Protein AF-X1V3K6-F1 (afdb_monomer_lite)

Organism: NCBI:txid412755

Foldseek 3Di:
DPPDDDPDDDPVRVCCVLDPVSVVVVCVVVVNDDFQKDWDLDLVVQVVSCVVNDDQKWKAWSPDDPQPLIDGRGDSVSSSVSNVVSCVVDNPTTIMIGHDDFDWDWDWDWDDPVPDGDPPPPRCGPDTDRDDDDPPPPD

Structure (mmCIF, N/CA/C/O backbone):
data_AF-X1V3K6-F1
#
_entry.id   AF-X1V3K6-F1
#
loop_
_atom_site.group_PDB
_atom_site.id
_atom_site.type_symbol
_atom_site.label_atom_id
_atom_site.label_alt_id
_atom_site.label_comp_id
_atom_site.label_asym_id
_atom_site.label_entity_id
_atom_site.label_seq_id
_atom_site.pdbx_PDB_ins_code
_atom_site.Cartn_x
_atom_site.Cartn_y
_atom_site.Cartn_z
_atom_site.occupancy
_atom_site.B_iso_or_equiv
_atom_site.auth_seq_id
_atom_site.auth_comp_id
_atom_site.auth_asym_id
_atom_site.auth_atom_id
_atom_site.pdbx_PDB_model_num
ATOM 1 N N . ARG A 1 1 ? -10.627 -10.550 -30.877 1.00 50.78 1 ARG A N 1
ATOM 2 C CA . ARG A 1 1 ? -9.194 -10.212 -30.704 1.00 50.78 1 ARG A CA 1
ATOM 3 C C . ARG A 1 1 ? -8.684 -9.656 -32.023 1.00 50.78 1 ARG A C 1
ATOM 5 O O . ARG A 1 1 ? -8.705 -10.381 -33.007 1.00 50.78 1 ARG A O 1
ATOM 12 N N . SER A 1 2 ? -8.293 -8.388 -32.056 1.00 58.78 2 SER A N 1
ATOM 13 C CA . SER A 1 2 ? -7.598 -7.778 -33.193 1.00 58.78 2 SER A CA 1
ATOM 14 C C . SER A 1 2 ? -6.141 -8.233 -33.094 1.00 58.78 2 SER A C 1
ATOM 16 O O . SER A 1 2 ? -5.519 -7.961 -32.076 1.00 58.78 2 SER A O 1
ATOM 18 N N . GLY A 1 3 ? -5.616 -9.005 -34.048 1.00 75.69 3 GLY A N 1
ATOM 19 C CA . GLY A 1 3 ? -4.271 -9.611 -33.994 1.00 75.69 3 GLY A CA 1
ATOM 20 C C . GLY A 1 3 ? -3.110 -8.617 -34.136 1.00 75.69 3 GLY A C 1
ATOM 21 O O . GLY A 1 3 ? -2.161 -8.889 -34.862 1.00 75.69 3 GLY A O 1
ATOM 22 N N . MET A 1 4 ? -3.215 -7.446 -33.512 1.00 78.94 4 MET A N 1
ATOM 23 C CA . MET A 1 4 ? -2.214 -6.391 -33.572 1.00 78.94 4 MET A CA 1
ATOM 24 C C . MET A 1 4 ? -1.170 -6.608 -32.468 1.00 78.94 4 MET A C 1
ATOM 26 O O . MET A 1 4 ? -1.558 -6.874 -31.328 1.00 78.94 4 MET A O 1
ATOM 30 N N . PRO A 1 5 ? 0.134 -6.520 -32.781 1.00 82.50 5 PRO A N 1
ATOM 31 C CA . PRO A 1 5 ? 1.181 -6.665 -31.778 1.00 82.50 5 PRO A CA 1
ATOM 32 C C . PRO A 1 5 ? 1.125 -5.517 -30.762 1.00 82.50 5 PRO A C 1
ATOM 34 O O . PRO A 1 5 ? 0.976 -4.354 -31.139 1.00 82.50 5 PRO A O 1
ATOM 37 N N . LEU A 1 6 ? 1.255 -5.854 -29.476 1.00 84.00 6 LEU A N 1
ATOM 38 C CA . LEU A 1 6 ? 1.481 -4.881 -28.406 1.00 84.00 6 LEU A CA 1
ATOM 39 C C . LEU A 1 6 ? 2.922 -4.370 -28.504 1.00 84.00 6 LEU A C 1
ATOM 41 O O . LEU A 1 6 ? 3.852 -5.169 -28.604 1.00 84.00 6 LEU A O 1
ATOM 45 N N . LEU A 1 7 ? 3.095 -3.050 -28.495 1.00 87.25 7 LEU A N 1
ATOM 46 C CA . LEU A 1 7 ? 4.402 -2.391 -28.512 1.00 87.25 7 LEU A CA 1
ATOM 47 C C . LEU A 1 7 ? 4.727 -1.862 -27.109 1.00 87.25 7 LEU A C 1
ATOM 49 O O . LEU A 1 7 ? 3.840 -1.340 -26.436 1.00 87.25 7 LEU A O 1
ATOM 53 N N . GLY A 1 8 ? 5.991 -1.962 -26.691 1.00 87.31 8 GLY A N 1
ATOM 54 C CA . GLY A 1 8 ? 6.438 -1.577 -25.348 1.00 87.31 8 GLY A CA 1
ATOM 55 C C . GLY A 1 8 ? 6.345 -2.734 -24.351 1.00 87.31 8 GLY A C 1
ATOM 56 O O . GLY A 1 8 ? 6.712 -3.862 -24.682 1.00 87.31 8 GLY A O 1
ATOM 57 N N . SER A 1 9 ? 5.874 -2.456 -23.133 1.00 86.94 9 SER A N 1
ATOM 58 C CA . SER A 1 9 ? 5.708 -3.475 -22.091 1.00 86.94 9 SER A CA 1
ATOM 59 C C . SER A 1 9 ? 4.779 -4.595 -22.554 1.00 86.94 9 SER A C 1
ATOM 61 O O . SER A 1 9 ? 3.689 -4.350 -23.076 1.00 86.94 9 SER A O 1
ATOM 63 N N . SER A 1 10 ? 5.208 -5.840 -22.346 1.00 89.44 10 SER A N 1
ATOM 64 C CA . SER A 1 10 ? 4.383 -7.000 -22.672 1.00 89.44 10 SER A CA 1
ATOM 65 C C . SER A 1 10 ? 3.125 -7.039 -21.795 1.00 89.44 10 SER A C 1
ATOM 67 O O . SER A 1 10 ? 3.129 -6.530 -20.672 1.00 89.44 10 SER A O 1
ATOM 69 N N . ALA A 1 11 ? 2.058 -7.688 -22.274 1.00 89.38 11 ALA A N 1
ATOM 70 C CA . ALA A 1 11 ? 0.844 -7.887 -21.474 1.00 89.38 11 ALA A CA 1
ATOM 71 C C . ALA A 1 11 ? 1.137 -8.600 -20.144 1.00 89.38 11 ALA A C 1
ATOM 73 O O . ALA A 1 11 ? 0.526 -8.283 -19.133 1.00 89.38 11 ALA A O 1
ATOM 74 N N . GLU A 1 12 ? 2.095 -9.529 -20.137 1.00 88.94 12 GLU A N 1
ATOM 75 C CA . GLU A 1 12 ? 2.516 -10.235 -18.928 1.00 88.94 12 GLU A CA 1
ATOM 76 C C . GLU A 1 12 ? 3.239 -9.314 -17.940 1.00 88.94 12 G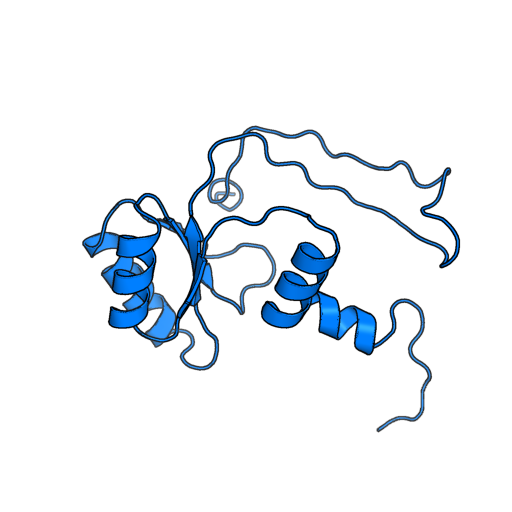LU A C 1
ATOM 78 O O . GLU A 1 12 ? 3.004 -9.409 -16.741 1.00 88.94 12 GLU A O 1
ATOM 83 N N . THR A 1 13 ? 4.081 -8.400 -18.431 1.00 88.38 13 THR A N 1
ATOM 84 C CA . THR A 1 13 ? 4.768 -7.403 -17.594 1.00 88.38 13 THR A CA 1
ATOM 85 C C . THR A 1 13 ? 3.780 -6.414 -16.979 1.00 88.38 13 THR A C 1
ATOM 87 O O . THR A 1 13 ? 3.929 -6.051 -15.817 1.00 88.38 13 THR A O 1
ATOM 90 N N . ILE A 1 14 ? 2.769 -5.991 -17.744 1.00 87.75 14 ILE A N 1
ATOM 91 C CA . ILE A 1 14 ? 1.701 -5.116 -17.243 1.00 87.75 14 ILE A CA 1
ATOM 92 C C . ILE A 1 14 ? 0.895 -5.850 -16.164 1.00 87.75 14 ILE A C 1
ATOM 94 O O . ILE A 1 14 ? 0.732 -5.322 -15.071 1.00 87.75 14 ILE A O 1
ATOM 98 N N . ASP A 1 15 ? 0.481 -7.093 -16.422 1.00 85.75 15 ASP A N 1
ATOM 99 C CA . ASP A 1 15 ? -0.277 -7.905 -15.461 1.00 85.75 15 ASP A CA 1
ATOM 100 C C . ASP A 1 15 ? 0.522 -8.202 -14.179 1.00 85.75 15 ASP A C 1
ATOM 102 O O . ASP A 1 15 ? -0.021 -8.153 -13.079 1.00 85.75 15 ASP A O 1
ATOM 106 N N . LEU A 1 16 ? 1.835 -8.442 -14.296 1.00 87.88 16 LEU A N 1
ATOM 107 C CA . LEU A 1 16 ? 2.742 -8.587 -13.152 1.00 87.88 16 LEU A CA 1
ATOM 108 C C . LEU A 1 16 ? 2.763 -7.331 -12.265 1.00 87.88 16 LEU A C 1
ATOM 110 O O . LEU A 1 16 ? 2.869 -7.462 -11.048 1.00 87.88 16 LEU A O 1
ATOM 114 N N . ALA A 1 17 ? 2.707 -6.140 -12.866 1.00 86.19 17 ALA A N 1
ATOM 115 C CA . ALA A 1 17 ? 2.763 -4.866 -12.153 1.00 86.19 17 ALA A CA 1
ATOM 116 C C . ALA A 1 17 ? 1.401 -4.430 -11.583 1.00 86.19 17 ALA A C 1
ATOM 118 O O . ALA A 1 17 ? 1.359 -3.799 -10.527 1.00 86.19 17 ALA A O 1
ATOM 119 N N . GLU A 1 18 ? 0.298 -4.749 -12.265 1.00 80.44 18 GLU A N 1
ATOM 120 C CA . GLU A 1 18 ? -1.059 -4.380 -11.842 1.00 80.44 18 GLU A CA 1
ATOM 121 C C . GLU A 1 18 ? -1.652 -5.356 -10.812 1.00 80.44 18 GLU A C 1
ATOM 123 O O . GLU A 1 18 ? -2.374 -4.927 -9.906 1.00 80.44 18 GLU A O 1
ATOM 128 N N . ASP A 1 19 ? -1.345 -6.657 -10.897 1.00 83.12 19 ASP A N 1
ATOM 129 C CA . ASP A 1 19 ? -1.807 -7.629 -9.905 1.00 83.12 19 ASP A CA 1
ATOM 130 C C . ASP A 1 19 ? -0.975 -7.532 -8.621 1.00 83.12 19 ASP A C 1
ATOM 132 O O . ASP A 1 19 ? 0.223 -7.826 -8.584 1.00 83.12 19 ASP A O 1
ATOM 136 N N . ARG A 1 20 ? -1.642 -7.167 -7.521 1.00 78.62 20 ARG A N 1
ATOM 137 C CA . ARG A 1 20 ? -0.995 -6.963 -6.221 1.00 78.62 20 ARG A CA 1
ATOM 138 C C . ARG A 1 20 ? -0.230 -8.193 -5.740 1.00 78.62 20 ARG A C 1
ATOM 140 O O . ARG A 1 20 ? 0.879 -8.025 -5.248 1.00 78.62 20 ARG A O 1
ATOM 147 N N . ARG A 1 21 ? -0.788 -9.401 -5.865 1.00 82.19 21 ARG A N 1
ATOM 148 C CA . ARG A 1 21 ? -0.144 -10.627 -5.360 1.00 82.19 21 ARG A CA 1
ATOM 149 C C . ARG A 1 21 ? 1.071 -10.981 -6.201 1.00 82.19 21 ARG A C 1
ATOM 151 O O . ARG A 1 21 ? 2.108 -11.359 -5.664 1.00 82.19 21 ARG A O 1
ATOM 158 N N . ARG A 1 22 ? 0.953 -10.857 -7.523 1.00 86.62 22 ARG A N 1
ATOM 159 C CA . ARG A 1 22 ? 2.070 -11.084 -8.443 1.00 86.62 22 ARG A CA 1
ATOM 160 C C . ARG A 1 22 ? 3.197 -10.083 -8.191 1.00 86.62 22 ARG A C 1
ATOM 162 O O . ARG A 1 22 ? 4.351 -10.495 -8.098 1.00 86.62 22 ARG A O 1
ATOM 169 N N . PHE A 1 23 ? 2.858 -8.811 -7.999 1.00 86.88 23 PHE A N 1
ATOM 170 C CA . PHE A 1 23 ? 3.822 -7.766 -7.678 1.00 86.88 23 PHE A CA 1
ATOM 171 C C . PHE A 1 23 ? 4.473 -7.977 -6.302 1.00 86.88 23 PHE A C 1
ATOM 173 O O . PHE A 1 23 ? 5.690 -7.870 -6.171 1.00 86.88 23 PHE A O 1
ATOM 180 N N . GLU A 1 24 ? 3.689 -8.342 -5.280 1.00 85.88 24 GLU A N 1
ATOM 181 C CA . GLU A 1 24 ? 4.189 -8.685 -3.941 1.00 85.88 24 GLU A CA 1
ATOM 182 C C . GLU A 1 24 ? 5.216 -9.818 -3.996 1.00 85.88 24 GLU A C 1
ATOM 184 O O . GLU A 1 24 ? 6.294 -9.698 -3.410 1.00 85.88 24 GLU A O 1
ATOM 189 N N . ASN A 1 25 ? 4.895 -10.894 -4.718 1.00 89.81 25 ASN A N 1
ATOM 190 C CA . ASN A 1 25 ? 5.782 -12.042 -4.882 1.00 89.81 25 ASN A CA 1
ATOM 191 C C . ASN A 1 25 ? 7.065 -11.650 -5.617 1.00 89.81 25 ASN A C 1
ATOM 193 O O . ASN A 1 25 ? 8.150 -11.987 -5.156 1.00 89.81 25 ASN A O 1
ATOM 197 N N . PHE A 1 26 ? 6.953 -10.878 -6.700 1.00 92.31 26 PHE A N 1
ATOM 198 C CA . PHE A 1 26 ? 8.106 -10.394 -7.457 1.00 92.31 26 PHE A CA 1
ATOM 199 C C . PHE A 1 26 ? 9.061 -9.557 -6.595 1.00 92.31 26 PHE A C 1
ATOM 201 O O . PHE A 1 26 ? 10.268 -9.793 -6.584 1.00 92.31 26 PHE A O 1
ATOM 208 N N . LEU A 1 27 ? 8.533 -8.619 -5.804 1.00 91.81 27 LEU A N 1
ATOM 209 C CA . LEU A 1 27 ? 9.341 -7.842 -4.861 1.00 91.81 27 LEU A CA 1
ATOM 210 C C . LEU A 1 27 ? 9.987 -8.732 -3.788 1.00 91.81 27 LEU A C 1
ATOM 212 O O . LEU A 1 27 ? 11.148 -8.521 -3.437 1.00 91.81 27 LEU A O 1
ATOM 216 N N . SER A 1 28 ? 9.263 -9.739 -3.291 1.00 90.38 28 SER A N 1
ATOM 217 C CA . SER A 1 28 ? 9.790 -10.701 -2.318 1.00 90.38 28 SER A CA 1
ATOM 218 C C . SER A 1 28 ? 10.927 -11.548 -2.896 1.00 90.38 28 SER A C 1
ATOM 220 O O . SER A 1 28 ? 11.913 -11.784 -2.200 1.00 90.38 28 SER A O 1
ATOM 222 N N . GLU A 1 29 ? 10.821 -11.991 -4.150 1.00 94.81 29 GLU A N 1
ATOM 223 C CA . GLU A 1 29 ? 11.880 -12.727 -4.858 1.00 94.81 29 GLU A CA 1
ATOM 224 C C . GLU A 1 29 ? 13.150 -11.881 -5.020 1.00 94.81 29 GLU A C 1
ATOM 226 O O . GLU A 1 29 ? 14.261 -12.399 -4.917 1.00 94.81 29 GLU A O 1
ATOM 231 N N . LEU A 1 30 ? 12.991 -10.566 -5.199 1.00 94.38 30 LEU A N 1
ATOM 232 C CA . LEU A 1 30 ? 14.091 -9.601 -5.259 1.00 94.38 30 LEU A CA 1
ATOM 233 C C . LEU A 1 30 ? 14.620 -9.168 -3.880 1.00 94.38 30 LEU A C 1
ATOM 235 O O . LEU A 1 30 ? 15.587 -8.409 -3.809 1.00 94.38 30 LEU A O 1
ATOM 239 N N . GLY A 1 31 ? 14.004 -9.617 -2.782 1.00 93.88 31 GLY A N 1
ATOM 240 C CA . GLY A 1 31 ? 14.376 -9.210 -1.425 1.00 93.88 31 GLY A CA 1
ATOM 241 C C . GLY A 1 31 ? 14.052 -7.747 -1.101 1.00 93.88 31 GLY A C 1
ATOM 242 O O . GLY A 1 31 ? 14.650 -7.175 -0.189 1.00 93.88 31 GLY A O 1
ATOM 243 N N . ILE A 1 32 ? 13.122 -7.129 -1.836 1.00 92.12 32 ILE A N 1
ATOM 244 C CA . ILE A 1 32 ? 12.680 -5.755 -1.594 1.00 92.12 32 ILE A CA 1
ATOM 245 C C . ILE A 1 32 ? 11.617 -5.774 -0.483 1.00 92.12 32 ILE A C 1
ATOM 247 O O . ILE A 1 32 ? 10.575 -6.419 -0.640 1.00 92.12 32 ILE A O 1
ATOM 251 N N . PRO A 1 33 ? 11.850 -5.084 0.649 1.00 90.31 33 PRO A N 1
ATOM 252 C CA . PRO A 1 33 ? 10.931 -5.107 1.777 1.00 90.31 33 PRO A CA 1
ATOM 253 C C . PRO A 1 33 ? 9.619 -4.395 1.446 1.00 90.31 33 PRO A C 1
ATOM 255 O O . PRO A 1 33 ? 9.591 -3.391 0.736 1.00 90.31 33 PRO A O 1
ATOM 258 N N . GLN A 1 34 ? 8.532 -4.899 2.025 1.00 87.50 34 GLN A N 1
ATOM 259 C CA . GLN A 1 34 ? 7.193 -4.336 1.891 1.00 87.50 34 GLN A CA 1
ATOM 260 C C . GLN A 1 34 ? 6.580 -4.094 3.273 1.00 87.50 34 GLN A C 1
ATOM 262 O O . GLN A 1 34 ? 6.887 -4.839 4.211 1.00 87.50 34 GLN A O 1
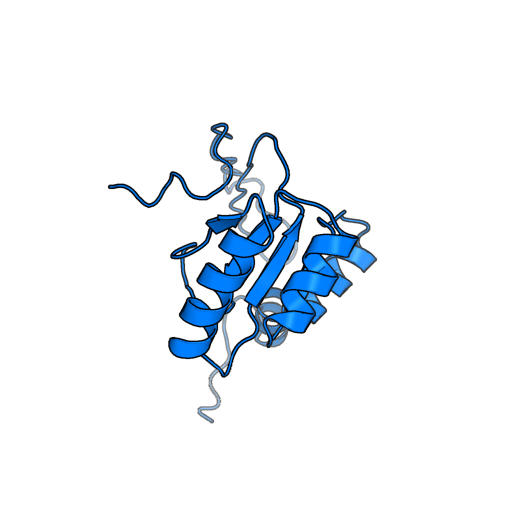ATOM 267 N N . PRO A 1 35 ? 5.716 -3.073 3.425 1.00 90.06 35 PRO A N 1
ATOM 268 C CA . PRO A 1 35 ? 4.947 -2.918 4.648 1.00 90.06 35 PRO A CA 1
ATOM 269 C C . PRO A 1 35 ? 4.056 -4.152 4.860 1.00 90.06 35 PRO A C 1
ATOM 271 O O . PRO A 1 35 ? 3.500 -4.677 3.892 1.00 90.06 35 PRO A O 1
ATOM 274 N N . PRO A 1 36 ? 3.896 -4.624 6.107 1.00 92.00 36 PRO A N 1
ATOM 275 C CA . PRO A 1 36 ? 2.934 -5.672 6.397 1.00 92.00 36 PRO A CA 1
ATOM 276 C C . PRO A 1 36 ? 1.520 -5.153 6.127 1.00 92.00 36 PRO A C 1
ATOM 278 O O . PRO A 1 36 ? 1.172 -4.038 6.523 1.00 92.00 36 PRO A O 1
ATOM 281 N N . GLY A 1 37 ? 0.708 -5.975 5.475 1.00 91.88 37 GLY A N 1
ATOM 282 C CA . GLY A 1 37 ? -0.639 -5.610 5.069 1.00 91.88 37 GLY A CA 1
ATOM 283 C C . GLY A 1 37 ? -1.364 -6.759 4.384 1.00 91.88 37 GLY A C 1
ATOM 284 O O . GLY A 1 37 ? -0.808 -7.847 4.215 1.00 91.88 37 GLY A O 1
ATOM 285 N N . ALA A 1 38 ? -2.622 -6.527 4.027 1.00 91.00 38 ALA A N 1
ATOM 286 C CA . ALA A 1 38 ? -3.435 -7.486 3.290 1.00 91.00 38 ALA A CA 1
ATOM 287 C C . ALA A 1 38 ? -4.579 -6.797 2.538 1.00 91.00 38 ALA A C 1
ATOM 289 O O . ALA A 1 38 ? -5.068 -5.740 2.941 1.00 91.00 38 ALA A O 1
ATOM 290 N N . GLY A 1 39 ? -5.037 -7.441 1.462 1.00 90.25 39 GLY A N 1
ATOM 291 C CA . GLY A 1 39 ? -6.316 -7.125 0.833 1.00 90.25 39 GLY A CA 1
ATOM 292 C C . GLY A 1 39 ? -7.463 -7.798 1.576 1.00 90.25 39 GLY A C 1
ATOM 293 O O . GLY A 1 39 ? -7.416 -9.003 1.819 1.00 90.25 39 GLY A O 1
ATOM 294 N N . VAL A 1 40 ? -8.485 -7.020 1.914 1.00 92.19 40 VAL A N 1
ATOM 295 C CA . VAL A 1 40 ? -9.665 -7.456 2.663 1.00 92.19 40 VAL A CA 1
ATOM 296 C C . VAL A 1 40 ? -10.941 -7.090 1.918 1.00 92.19 40 VAL A C 1
ATOM 298 O O . VAL A 1 40 ? -10.973 -6.143 1.135 1.00 92.19 40 VAL A O 1
ATOM 301 N N . THR A 1 41 ? -12.005 -7.843 2.165 1.00 91.25 41 THR A N 1
ATOM 302 C CA . THR A 1 41 ? -13.318 -7.641 1.528 1.00 91.25 41 THR A CA 1
ATOM 303 C C . THR A 1 41 ? -14.440 -7.412 2.536 1.00 91.25 41 THR A C 1
ATOM 305 O O . THR A 1 41 ? -15.560 -7.080 2.155 1.00 91.25 41 THR A O 1
ATOM 308 N N . SER A 1 42 ? -14.147 -7.548 3.830 1.00 93.56 42 SER A N 1
ATOM 309 C CA . SER A 1 42 ? -15.103 -7.335 4.914 1.00 93.56 42 SER A CA 1
ATOM 310 C C . SER A 1 42 ? -14.506 -6.512 6.054 1.00 93.56 42 SER A C 1
ATOM 312 O O . SER A 1 42 ? -13.289 -6.420 6.227 1.00 93.56 42 SER A O 1
ATOM 314 N N . VAL A 1 43 ? -15.386 -5.922 6.865 1.00 95.31 43 VAL A N 1
ATOM 315 C CA . VAL A 1 43 ? -15.010 -5.166 8.069 1.00 95.31 43 VAL A CA 1
ATOM 316 C C . VAL A 1 43 ? -14.285 -6.054 9.090 1.00 95.31 43 VAL A C 1
ATOM 318 O O . VAL A 1 43 ? -13.317 -5.617 9.707 1.00 95.31 43 VAL A O 1
ATOM 321 N N . ASP A 1 44 ? -14.705 -7.309 9.247 1.00 97.00 44 ASP A N 1
ATOM 322 C CA . ASP A 1 44 ? -14.100 -8.235 10.213 1.00 97.00 44 ASP A CA 1
ATOM 323 C C . ASP A 1 44 ? -12.676 -8.638 9.813 1.00 97.00 44 ASP A C 1
ATOM 325 O O . ASP A 1 44 ? -11.769 -8.682 10.655 1.00 97.00 44 ASP A O 1
ATOM 329 N N . GLU A 1 45 ? -12.453 -8.878 8.517 1.00 96.31 45 GLU A N 1
ATOM 330 C CA . GLU A 1 45 ? -11.114 -9.085 7.963 1.00 96.31 45 GLU A CA 1
ATOM 331 C C . GLU A 1 45 ? -10.249 -7.842 8.182 1.00 96.31 45 GLU A C 1
ATOM 333 O O . GLU A 1 45 ? -9.119 -7.955 8.659 1.00 96.31 45 GLU A O 1
ATOM 338 N N . ALA A 1 46 ? -10.803 -6.654 7.915 1.00 95.88 46 ALA A N 1
ATOM 339 C CA . ALA A 1 46 ? -10.107 -5.388 8.102 1.00 95.88 46 ALA A CA 1
ATOM 340 C C . ALA A 1 46 ? -9.626 -5.190 9.544 1.00 95.88 46 ALA A C 1
ATOM 342 O O . ALA A 1 46 ? -8.455 -4.891 9.782 1.00 95.88 46 ALA A O 1
ATOM 343 N N . LEU A 1 47 ? -10.518 -5.399 10.514 1.00 97.88 47 LEU A N 1
ATOM 344 C CA . LEU A 1 47 ? -10.213 -5.290 11.939 1.00 97.88 47 LEU A CA 1
ATOM 345 C C . LEU A 1 47 ? -9.178 -6.325 12.383 1.00 97.88 47 LEU A C 1
ATOM 347 O O . LEU A 1 47 ? -8.291 -6.011 13.178 1.00 97.88 47 LEU A O 1
ATOM 351 N N . SER A 1 48 ? -9.265 -7.548 11.860 1.00 97.88 48 SER A N 1
ATOM 352 C CA . SER A 1 48 ? -8.310 -8.617 12.162 1.00 97.88 48 SER A CA 1
ATOM 353 C C . SER A 1 48 ? -6.905 -8.270 11.669 1.00 97.88 48 SER A C 1
ATOM 355 O O . SER A 1 48 ? -5.938 -8.388 12.426 1.00 97.88 48 SER A O 1
ATOM 357 N N . VAL A 1 49 ? -6.797 -7.774 10.434 1.00 97.00 49 VAL A N 1
ATOM 358 C CA . VAL A 1 49 ? -5.532 -7.326 9.836 1.00 97.00 49 VAL A CA 1
ATOM 359 C C . VAL A 1 49 ? -4.973 -6.128 10.598 1.00 97.00 49 VAL A C 1
ATOM 361 O O . VAL A 1 49 ? -3.823 -6.170 11.032 1.00 97.00 49 VAL A O 1
ATOM 364 N N . ALA A 1 50 ? -5.784 -5.098 10.849 1.00 97.19 50 ALA A N 1
ATOM 365 C CA . ALA A 1 50 ? -5.356 -3.902 11.573 1.00 97.19 50 ALA A CA 1
ATOM 366 C C . ALA A 1 50 ? -4.901 -4.209 13.009 1.00 97.19 50 ALA A C 1
ATOM 368 O O . ALA A 1 50 ? -3.929 -3.629 13.490 1.00 97.19 50 ALA A O 1
ATOM 369 N N . LYS A 1 51 ? -5.545 -5.168 13.686 1.00 97.19 51 LYS A N 1
ATOM 370 C CA . LYS A 1 51 ? -5.122 -5.646 15.008 1.00 97.19 51 LYS A CA 1
ATOM 371 C C . LYS A 1 51 ? -3.777 -6.374 14.964 1.00 97.19 51 LYS A C 1
ATOM 373 O O . LYS A 1 51 ? -3.003 -6.252 15.910 1.00 97.19 51 LYS A O 1
ATOM 378 N N . LEU A 1 52 ? -3.507 -7.127 13.897 1.00 97.12 52 LEU A N 1
ATOM 379 C CA . LEU A 1 52 ? -2.249 -7.851 13.718 1.00 97.12 52 LEU A CA 1
ATOM 380 C C . LEU A 1 52 ? -1.078 -6.900 13.433 1.00 97.12 52 LEU A C 1
ATOM 382 O O . LEU A 1 52 ? -0.017 -7.049 14.033 1.00 97.12 52 LEU A O 1
ATOM 386 N N . ILE A 1 53 ? -1.268 -5.929 12.534 1.00 95.50 53 ILE A N 1
ATOM 387 C CA . ILE A 1 53 ? -0.200 -5.007 12.102 1.00 95.50 53 ILE A CA 1
ATOM 388 C C . ILE A 1 53 ? -0.068 -3.766 13.005 1.00 95.50 53 ILE A C 1
ATOM 390 O O . ILE A 1 53 ? 0.987 -3.133 13.045 1.00 95.50 53 ILE A O 1
ATOM 394 N N . GLY A 1 54 ? -1.123 -3.431 13.754 1.00 96.75 54 GLY A N 1
ATOM 395 C CA . GLY A 1 54 ? -1.202 -2.299 14.675 1.00 96.75 54 GLY A CA 1
ATOM 396 C C . GLY A 1 54 ? -1.449 -0.950 13.988 1.00 96.75 54 GLY A C 1
ATOM 397 O O . GLY A 1 54 ? -0.892 -0.656 12.930 1.00 96.75 54 GLY A O 1
ATOM 398 N N . TYR A 1 55 ? -2.222 -0.081 14.639 1.00 95.88 55 TYR A N 1
ATOM 399 C CA . TYR A 1 55 ? -2.493 1.289 14.183 1.00 95.88 55 TYR A CA 1
ATOM 400 C C . TYR A 1 55 ? -1.270 2.232 14.318 1.00 95.88 55 TYR A C 1
ATOM 402 O O . TYR A 1 55 ? -0.354 1.936 15.095 1.00 95.88 55 TYR A O 1
ATOM 410 N N . PRO A 1 56 ? -1.212 3.355 13.572 1.00 96.50 56 PRO A N 1
ATOM 411 C CA . PRO A 1 56 ? -2.096 3.683 12.452 1.00 96.50 56 PRO A CA 1
ATOM 412 C C . PRO A 1 56 ? -1.874 2.755 11.251 1.00 96.50 56 PRO A C 1
ATOM 414 O O . PRO A 1 56 ? -0.792 2.182 11.080 1.00 96.50 56 PRO A O 1
ATOM 417 N N . VAL A 1 57 ? -2.917 2.604 10.437 1.00 96.00 57 VAL A N 1
ATOM 418 C CA . VAL A 1 57 ? -2.905 1.838 9.183 1.00 96.00 57 VAL A CA 1
ATOM 419 C C . VAL A 1 57 ? -3.268 2.750 8.016 1.00 96.00 57 VAL A C 1
ATOM 421 O O . VAL A 1 57 ? -4.030 3.700 8.183 1.00 96.00 57 VAL A O 1
ATOM 424 N N . LEU A 1 58 ? -2.716 2.475 6.839 1.00 93.06 58 LEU A N 1
ATOM 425 C CA . LEU A 1 58 ? -3.077 3.133 5.591 1.00 93.06 58 LEU A CA 1
ATOM 426 C C . LEU A 1 58 ? -4.101 2.265 4.864 1.00 93.06 58 LEU A C 1
ATOM 428 O O . LEU A 1 58 ? -3.821 1.106 4.552 1.00 93.06 58 LEU A O 1
ATOM 432 N N . VAL A 1 59 ? -5.270 2.831 4.579 1.00 91.31 59 VAL A N 1
ATOM 433 C CA . VAL A 1 59 ? -6.334 2.140 3.849 1.00 91.31 59 VAL A CA 1
ATOM 434 C C . VAL A 1 59 ? -6.373 2.635 2.406 1.00 91.31 59 VAL A C 1
ATOM 436 O O . VAL A 1 59 ? -6.417 3.843 2.161 1.00 91.31 59 VAL A O 1
ATOM 439 N N . ARG A 1 60 ? -6.321 1.706 1.442 1.00 87.44 60 ARG A N 1
ATOM 440 C CA . ARG A 1 60 ? -6.226 1.991 0.001 1.00 87.44 60 ARG A CA 1
ATOM 441 C C . ARG A 1 60 ? -7.254 1.164 -0.786 1.00 87.44 60 ARG A C 1
ATOM 443 O O . ARG A 1 60 ? -7.109 -0.056 -0.858 1.00 87.44 60 ARG A O 1
ATOM 450 N N . PRO A 1 61 ? -8.265 1.770 -1.428 1.00 81.56 61 PRO A N 1
ATOM 451 C CA . PRO A 1 61 ? -9.175 1.025 -2.294 1.00 81.56 61 PRO A CA 1
ATOM 452 C C . PRO A 1 61 ? -8.441 0.572 -3.562 1.00 81.56 61 PRO A C 1
ATOM 454 O O . PRO A 1 61 ? -7.691 1.354 -4.150 1.00 81.56 61 PRO A O 1
ATOM 457 N N . SER A 1 62 ? -8.668 -0.660 -4.025 1.00 70.69 62 SER A N 1
ATOM 458 C CA . SER A 1 62 ? -7.939 -1.204 -5.180 1.00 70.69 62 SER A CA 1
ATOM 459 C C . SER A 1 62 ? -8.271 -0.557 -6.535 1.00 70.69 62 SER A C 1
ATOM 461 O O . SER A 1 62 ? -7.479 -0.703 -7.458 1.00 70.69 62 SER A O 1
ATOM 463 N N . TYR A 1 63 ? -9.390 0.166 -6.684 1.00 57.28 63 TYR A N 1
ATOM 464 C CA . TYR A 1 63 ? -9.863 0.643 -7.999 1.00 57.28 63 TYR A CA 1
ATOM 465 C C . TYR A 1 63 ? -9.674 2.153 -8.267 1.00 57.28 63 TYR A C 1
ATOM 467 O O . TYR A 1 63 ? -10.207 2.693 -9.237 1.00 57.28 63 TYR A O 1
ATOM 475 N N . VAL A 1 64 ? -8.912 2.884 -7.444 1.00 54.81 64 VAL A N 1
ATOM 476 C CA . VAL A 1 64 ? -8.763 4.342 -7.627 1.00 54.81 64 VAL A CA 1
ATOM 477 C C . VAL A 1 64 ? -7.439 4.704 -8.293 1.00 54.81 64 VAL A C 1
ATOM 479 O O . VAL A 1 64 ? -6.390 4.777 -7.656 1.00 54.81 64 VAL A O 1
ATOM 482 N N . LEU A 1 65 ? -7.501 5.008 -9.594 1.00 53.91 65 LEU A N 1
ATOM 483 C CA . LEU A 1 65 ? -6.394 5.636 -10.314 1.00 53.91 65 LEU A CA 1
ATOM 484 C C . LEU A 1 65 ? -6.094 7.013 -9.697 1.00 53.91 65 LEU A C 1
ATOM 486 O O . LEU A 1 65 ? -6.956 7.908 -9.667 1.00 53.91 65 LEU A O 1
ATOM 490 N N . GLY A 1 66 ? -4.857 7.156 -9.216 1.00 55.81 66 GLY A N 1
ATOM 491 C CA . GLY A 1 66 ? -4.297 8.395 -8.686 1.00 55.81 66 GLY A CA 1
ATOM 492 C C . GLY A 1 66 ? -4.550 8.637 -7.202 1.00 55.81 66 GLY A C 1
ATOM 493 O O . GLY A 1 66 ? -4.918 9.747 -6.868 1.00 55.81 66 GLY A O 1
ATOM 494 N N . GLY A 1 67 ? -4.422 7.646 -6.313 1.00 55.44 67 GLY A N 1
ATOM 495 C CA . GLY A 1 67 ? -4.316 7.883 -4.857 1.00 55.44 67 GLY A CA 1
ATOM 496 C C . GLY A 1 67 ? -5.545 8.490 -4.160 1.00 55.44 67 GLY A C 1
ATOM 497 O O . GLY A 1 67 ? -5.486 8.848 -2.983 1.00 55.44 67 GLY A O 1
ATOM 498 N N . ARG A 1 68 ? -6.665 8.634 -4.873 1.00 59.41 68 ARG A N 1
ATOM 499 C CA . ARG A 1 68 ? -7.899 9.219 -4.343 1.00 59.41 68 ARG A CA 1
ATOM 500 C C . ARG A 1 68 ? -8.529 8.265 -3.327 1.00 59.41 68 ARG A C 1
ATOM 502 O O . ARG A 1 68 ? -8.509 7.055 -3.516 1.00 59.41 68 ARG A O 1
ATOM 509 N N . ALA A 1 69 ? -9.097 8.836 -2.266 1.00 73.62 69 ALA A N 1
ATOM 510 C CA . ALA A 1 69 ? -9.747 8.124 -1.163 1.00 73.62 69 ALA A CA 1
ATOM 511 C C . ALA A 1 69 ? -8.837 7.230 -0.296 1.00 73.62 69 ALA A C 1
ATOM 513 O O . ALA A 1 69 ? -9.360 6.414 0.453 1.00 73.62 69 ALA A O 1
ATOM 514 N N . MET A 1 70 ? -7.509 7.386 -0.329 1.00 84.62 70 MET A N 1
ATOM 515 C CA . MET A 1 70 ? -6.654 6.794 0.710 1.00 84.62 70 MET A CA 1
ATOM 516 C C . MET A 1 70 ? -6.841 7.531 2.041 1.00 84.62 70 MET A C 1
ATOM 518 O O . MET A 1 70 ? -6.937 8.760 2.055 1.00 84.62 70 MET A O 1
ATOM 522 N N . GLU A 1 71 ? -6.872 6.797 3.152 1.00 88.06 71 GLU A N 1
ATOM 523 C CA . GLU A 1 71 ? -7.043 7.374 4.491 1.00 88.06 71 GLU A CA 1
ATOM 524 C C . GLU A 1 71 ? -6.063 6.736 5.481 1.00 88.06 71 GLU A C 1
ATOM 526 O O . GLU A 1 71 ? -5.861 5.519 5.478 1.00 88.06 71 GLU A O 1
ATOM 531 N N . ILE A 1 72 ? -5.441 7.571 6.319 1.00 92.81 72 ILE A N 1
ATOM 532 C CA . ILE A 1 72 ? -4.697 7.105 7.490 1.00 92.81 72 ILE A CA 1
ATOM 533 C C . ILE A 1 72 ? -5.720 6.923 8.603 1.00 92.81 72 ILE A C 1
ATOM 535 O O . ILE A 1 72 ? 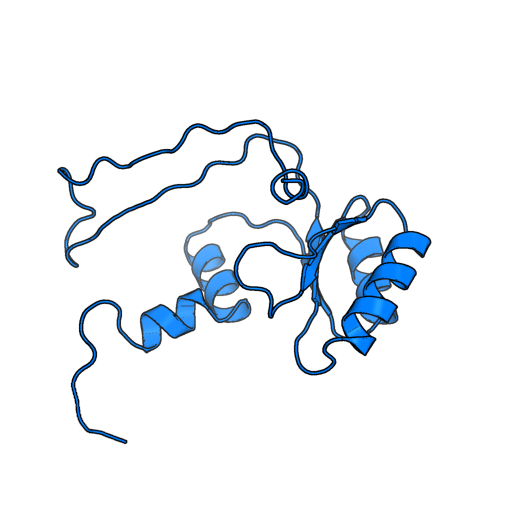-6.402 7.871 8.983 1.00 92.81 72 ILE A O 1
ATOM 539 N N . VAL A 1 73 ? -5.813 5.704 9.109 1.00 95.19 73 VAL A N 1
ATOM 540 C CA . VAL A 1 73 ? -6.787 5.304 10.115 1.00 95.19 73 VAL A CA 1
ATOM 541 C C . VAL A 1 73 ? -6.059 5.030 11.422 1.00 95.19 73 VAL A C 1
ATOM 543 O O . VAL A 1 73 ? -5.112 4.238 11.461 1.00 95.19 73 VAL A O 1
ATOM 546 N N . HIS A 1 74 ? -6.496 5.682 12.495 1.00 96.06 74 HIS A N 1
ATOM 547 C CA . HIS A 1 74 ? -5.828 5.652 13.795 1.00 96.06 74 HIS A CA 1
ATOM 548 C C . HIS A 1 74 ? -6.456 4.665 14.780 1.00 96.06 74 HIS A C 1
ATOM 550 O O . HIS A 1 74 ? -5.786 4.253 15.730 1.00 96.06 74 HIS A O 1
ATOM 556 N N . ASP A 1 75 ? -7.704 4.251 14.553 1.00 97.25 75 ASP A N 1
ATOM 557 C CA . ASP A 1 75 ? -8.394 3.300 15.418 1.00 97.25 75 ASP A CA 1
ATOM 558 C C . ASP A 1 75 ? -9.440 2.432 14.695 1.00 97.25 75 ASP A C 1
ATOM 560 O O . ASP A 1 75 ? -9.720 2.566 13.501 1.00 97.25 75 ASP A O 1
ATOM 564 N N . ALA A 1 76 ? -10.013 1.488 15.444 1.00 97.69 76 ALA A N 1
ATOM 565 C CA . ALA A 1 76 ? -11.007 0.545 14.944 1.00 97.69 76 ALA A CA 1
ATOM 566 C C . ALA A 1 76 ? -12.325 1.205 14.514 1.00 97.69 76 ALA A C 1
ATOM 568 O O . ALA A 1 76 ? -12.954 0.731 13.570 1.00 97.69 76 ALA A O 1
ATOM 569 N N . SER A 1 77 ? -12.749 2.284 15.173 1.00 97.44 77 SER A N 1
ATOM 570 C CA . SER A 1 77 ? -14.014 2.957 14.856 1.00 97.44 77 SER A CA 1
ATOM 571 C C . SER A 1 77 ? -13.910 3.691 13.521 1.00 97.44 77 SER A C 1
ATOM 573 O O . SER A 1 77 ? -14.813 3.603 12.686 1.00 97.44 77 SER A O 1
ATOM 575 N N . GLU A 1 78 ? -12.781 4.364 13.293 1.00 96.12 78 GLU A N 1
ATOM 576 C CA . GLU A 1 78 ? -12.447 4.978 12.009 1.00 96.12 78 GLU A CA 1
ATOM 577 C C . GLU A 1 78 ? -12.356 3.932 10.892 1.00 96.12 78 GLU A C 1
ATOM 579 O O . GLU A 1 78 ? -12.928 4.136 9.818 1.00 96.12 78 GLU A O 1
ATOM 584 N N . LEU A 1 79 ? -11.725 2.781 11.163 1.00 96.25 79 LEU A N 1
ATOM 585 C CA . LEU A 1 79 ? -11.610 1.696 10.188 1.00 96.25 79 LEU A CA 1
ATOM 586 C C . LEU A 1 79 ? -12.978 1.163 9.757 1.00 96.25 79 LEU A C 1
ATOM 588 O O . LEU A 1 79 ? -13.235 1.012 8.566 1.00 96.25 79 LEU A O 1
ATOM 592 N N . VAL A 1 80 ? -13.870 0.904 10.717 1.00 96.69 80 VAL A N 1
ATOM 593 C CA . VAL A 1 80 ? -15.235 0.429 10.442 1.00 96.69 80 VAL A CA 1
ATOM 594 C C . VAL A 1 80 ? -15.995 1.444 9.592 1.00 96.69 80 VAL A C 1
ATOM 596 O O . VAL A 1 80 ? -16.626 1.069 8.604 1.00 96.69 80 VAL A O 1
ATOM 599 N N . ARG A 1 81 ? -15.915 2.736 9.942 1.00 94.12 81 ARG A N 1
ATOM 600 C CA . ARG A 1 81 ? -16.562 3.809 9.173 1.00 94.12 81 ARG A CA 1
ATOM 601 C C . ARG A 1 81 ? -16.072 3.822 7.727 1.00 94.12 81 ARG A C 1
ATOM 603 O O . ARG A 1 81 ? -1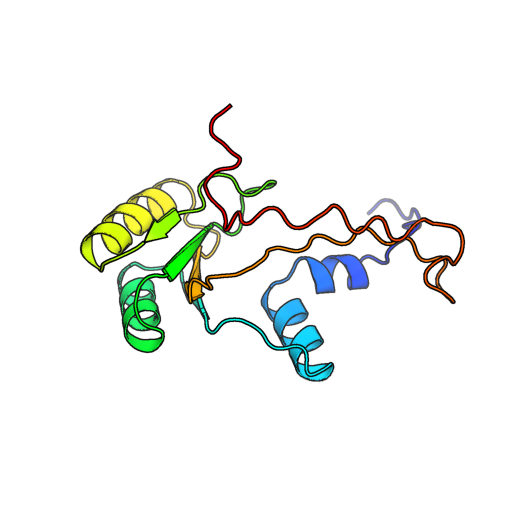6.894 3.892 6.816 1.00 94.12 81 ARG A O 1
ATOM 610 N N . TYR A 1 82 ? -14.757 3.762 7.528 1.00 92.06 82 TYR A N 1
ATOM 611 C CA . TYR A 1 82 ? -14.161 3.757 6.198 1.00 92.06 82 TYR A CA 1
ATOM 612 C C . TYR A 1 82 ? -14.584 2.525 5.395 1.00 92.06 82 TYR A C 1
ATOM 614 O O . TYR A 1 82 ? -15.036 2.655 4.261 1.00 92.06 82 TYR A O 1
ATOM 622 N N . MET A 1 83 ? -14.473 1.333 5.985 1.00 92.31 83 MET A N 1
ATOM 623 C CA . MET A 1 83 ? -14.766 0.076 5.298 1.00 92.31 83 MET A CA 1
ATOM 624 C C . MET A 1 83 ? -16.226 -0.015 4.860 1.00 92.31 83 MET A C 1
ATOM 626 O O . MET A 1 83 ? -16.481 -0.435 3.738 1.00 92.31 83 MET A O 1
ATOM 630 N N . ASN A 1 84 ? -17.175 0.429 5.689 1.00 91.19 84 ASN A N 1
ATOM 631 C CA . ASN A 1 84 ? -18.584 0.478 5.293 1.00 91.19 84 ASN A CA 1
ATOM 632 C C . ASN A 1 84 ? -18.790 1.381 4.067 1.00 91.19 84 ASN A C 1
ATOM 634 O O . ASN A 1 84 ? -19.434 0.973 3.107 1.00 91.19 84 ASN A O 1
ATOM 638 N N . LEU A 1 85 ? -18.168 2.566 4.058 1.00 87.38 85 LEU A N 1
ATOM 639 C CA . LEU A 1 85 ? -18.235 3.474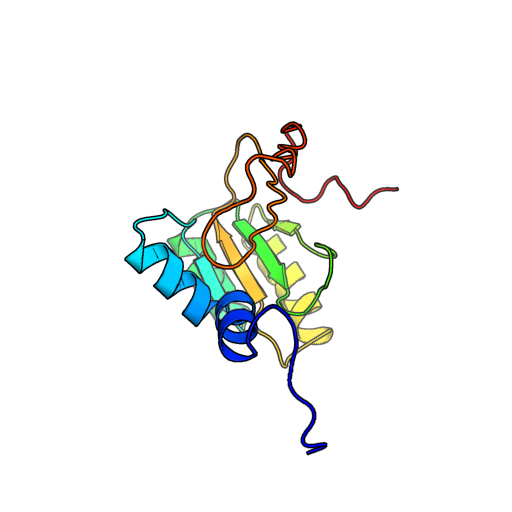 2.912 1.00 87.38 85 LEU A CA 1
ATOM 640 C C . LEU A 1 85 ? -17.595 2.863 1.655 1.00 87.38 85 LEU A C 1
ATOM 642 O O . LEU A 1 85 ? -18.142 2.988 0.564 1.00 87.38 85 LEU A O 1
ATOM 646 N N . ALA A 1 86 ? -16.438 2.216 1.797 1.00 84.12 86 ALA A N 1
ATOM 647 C CA . ALA A 1 86 ? -15.722 1.609 0.680 1.00 84.12 86 ALA A CA 1
ATOM 648 C C . ALA A 1 86 ? -16.505 0.437 0.066 1.00 84.12 86 ALA A C 1
ATOM 650 O O . ALA A 1 86 ? -16.628 0.360 -1.154 1.00 84.12 86 ALA A O 1
ATOM 651 N N . ILE A 1 87 ? -17.081 -0.427 0.907 1.00 83.00 87 ILE A N 1
ATOM 652 C CA . ILE A 1 87 ? -17.899 -1.570 0.483 1.00 83.00 87 ILE A CA 1
ATOM 653 C C . ILE A 1 87 ? -19.168 -1.087 -0.233 1.00 83.00 87 ILE A C 1
ATOM 655 O O . ILE A 1 87 ? -19.514 -1.637 -1.276 1.00 83.00 87 ILE A O 1
ATOM 659 N N . ASP A 1 88 ? -19.828 -0.037 0.264 1.00 81.50 88 ASP A N 1
ATOM 660 C CA . ASP A 1 88 ? -21.020 0.532 -0.381 1.00 81.50 88 ASP A CA 1
ATOM 661 C C . ASP A 1 88 ? 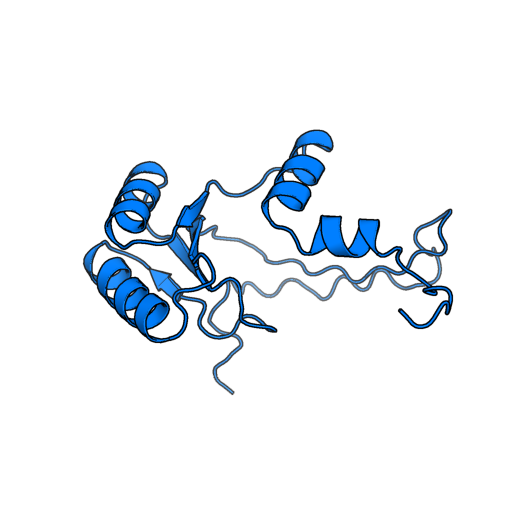-20.723 1.105 -1.779 1.00 81.50 88 ASP A C 1
ATOM 663 O O . ASP A 1 88 ? -21.584 1.086 -2.662 1.00 81.50 88 ASP A O 1
ATOM 667 N N . LEU A 1 89 ? -19.505 1.615 -1.991 1.00 78.19 89 LEU A N 1
ATOM 668 C CA . LEU A 1 89 ? -19.072 2.200 -3.262 1.00 78.19 89 LEU A CA 1
ATOM 669 C C . LEU A 1 89 ? -18.587 1.150 -4.268 1.00 78.19 89 LEU A C 1
ATOM 671 O O . LEU A 1 89 ? -18.825 1.309 -5.467 1.00 78.19 89 LEU A O 1
ATOM 675 N N . ASP A 1 90 ? -17.902 0.102 -3.807 1.00 71.75 90 ASP A N 1
ATOM 676 C CA . ASP A 1 90 ? -17.345 -0.940 -4.668 1.00 71.75 90 ASP A CA 1
ATOM 677 C C . ASP A 1 90 ? -17.127 -2.265 -3.918 1.00 71.75 90 ASP A C 1
ATOM 679 O O . ASP A 1 90 ? -16.119 -2.483 -3.251 1.00 71.75 90 ASP A O 1
ATOM 683 N N . THR A 1 91 ? -18.068 -3.194 -4.084 1.00 64.94 91 THR A N 1
ATOM 684 C CA . THR A 1 91 ? -18.008 -4.537 -3.480 1.00 64.94 91 THR A CA 1
ATOM 685 C C . THR A 1 91 ? -17.141 -5.530 -4.252 1.00 64.94 91 THR A C 1
ATOM 687 O O . THR A 1 91 ? -16.930 -6.649 -3.784 1.00 64.94 91 THR A O 1
ATOM 690 N N . LYS A 1 92 ? -16.688 -5.189 -5.465 1.00 73.12 92 LYS A N 1
ATOM 691 C CA . LYS A 1 92 ? -16.029 -6.159 -6.356 1.00 73.12 92 LYS A CA 1
ATOM 692 C C . LYS A 1 92 ? -14.531 -6.239 -6.133 1.00 73.12 92 LYS A C 1
ATOM 694 O O . LYS A 1 92 ? -13.931 -7.260 -6.469 1.00 73.12 92 LYS A O 1
ATOM 699 N N . HIS A 1 93 ? -13.942 -5.181 -5.593 1.00 80.69 93 HIS A N 1
ATOM 700 C CA . HIS A 1 93 ? -12.505 -5.074 -5.426 1.00 80.69 93 HIS A CA 1
ATOM 701 C C . HIS A 1 93 ? -12.140 -5.049 -3.941 1.00 80.69 93 HIS A C 1
ATOM 703 O O . HIS A 1 93 ? -12.843 -4.428 -3.143 1.00 80.69 93 HIS A O 1
ATOM 709 N N . PRO A 1 94 ? -11.047 -5.722 -3.548 1.00 86.94 94 PRO A N 1
ATOM 710 C CA . PRO A 1 94 ? -10.584 -5.669 -2.173 1.00 86.94 94 PRO A CA 1
ATOM 711 C C . PRO A 1 94 ? -10.154 -4.246 -1.787 1.00 86.94 94 PRO A C 1
ATOM 713 O O . PRO A 1 94 ? -9.776 -3.422 -2.621 1.00 86.94 94 PRO A O 1
ATOM 716 N N . VAL A 1 95 ? -10.184 -3.968 -0.490 1.00 89.31 95 VAL A N 1
ATOM 717 C CA . VAL A 1 95 ? -9.549 -2.797 0.115 1.00 89.31 95 VAL A CA 1
ATOM 718 C C . VAL A 1 95 ? -8.225 -3.253 0.713 1.00 89.31 95 VAL A C 1
ATOM 720 O O . VAL A 1 95 ? -8.174 -4.251 1.425 1.00 89.31 95 VAL A O 1
ATOM 723 N N . LEU A 1 96 ? -7.137 -2.553 0.415 1.00 89.50 96 LEU A N 1
ATOM 724 C CA . LEU A 1 96 ? -5.817 -2.857 0.958 1.00 89.50 96 LEU A CA 1
ATOM 725 C C . LEU A 1 96 ? -5.632 -2.126 2.287 1.00 89.50 96 LEU A C 1
ATOM 727 O O . LEU A 1 96 ? -5.902 -0.928 2.385 1.00 89.50 96 LEU A O 1
ATOM 731 N N . ILE A 1 97 ? -5.154 -2.849 3.294 1.00 93.31 97 ILE A N 1
ATOM 732 C CA . ILE A 1 97 ? -4.791 -2.302 4.600 1.00 93.31 97 ILE A CA 1
ATOM 733 C C . ILE A 1 97 ? -3.320 -2.595 4.828 1.00 93.31 97 ILE A C 1
ATOM 735 O O . ILE A 1 97 ? -2.942 -3.755 4.987 1.00 93.31 97 ILE A O 1
ATOM 739 N N . ASP A 1 98 ? -2.514 -1.542 4.875 1.00 93.31 98 ASP A N 1
ATOM 740 C CA . ASP A 1 98 ? -1.074 -1.625 5.095 1.00 93.31 98 ASP A CA 1
ATOM 741 C C . ASP A 1 98 ? -0.682 -0.904 6.379 1.00 93.31 98 ASP A C 1
ATOM 743 O O . ASP A 1 98 ? -1.337 0.045 6.821 1.00 93.31 98 ASP A O 1
ATOM 747 N N . LYS A 1 99 ? 0.432 -1.318 6.983 1.00 95.00 99 LYS A N 1
ATOM 748 C CA . LYS A 1 99 ? 1.017 -0.557 8.080 1.00 95.00 99 LYS A CA 1
ATOM 749 C C . LYS A 1 99 ? 1.426 0.819 7.568 1.00 95.00 99 LYS A C 1
ATOM 751 O O . LYS A 1 99 ? 2.198 0.929 6.618 1.00 95.00 99 LYS A O 1
ATOM 756 N N . TYR A 1 100 ? 0.936 1.862 8.231 1.00 93.56 100 TYR A N 1
ATOM 757 C CA . TYR A 1 100 ? 1.374 3.217 7.938 1.00 93.56 100 TYR A CA 1
ATOM 758 C C . TYR A 1 100 ? 2.845 3.383 8.336 1.00 93.56 100 TYR A C 1
ATOM 760 O O . TYR A 1 100 ? 3.233 3.043 9.460 1.00 93.56 100 TYR A O 1
ATOM 768 N N . LEU A 1 101 ? 3.654 3.885 7.403 1.00 89.75 101 LEU A N 1
ATOM 769 C CA . LEU A 1 101 ? 5.082 4.119 7.585 1.00 89.75 101 LEU A CA 1
ATOM 770 C C . LEU A 1 101 ? 5.359 5.620 7.578 1.00 89.75 101 LEU A C 1
ATOM 772 O O . LEU A 1 101 ? 5.054 6.313 6.612 1.00 89.75 101 LEU A O 1
ATOM 776 N N . GLU A 1 102 ? 5.986 6.116 8.638 1.00 86.81 102 GLU A N 1
ATOM 777 C CA . GLU A 1 102 ? 6.486 7.487 8.680 1.00 86.81 102 GLU A CA 1
ATOM 778 C C . GLU A 1 102 ? 7.861 7.565 8.016 1.00 86.81 102 GLU A C 1
ATOM 780 O O . GLU A 1 102 ? 8.744 6.748 8.284 1.00 86.81 102 GLU A O 1
ATOM 785 N N . GLY A 1 103 ? 8.066 8.561 7.156 1.00 85.25 103 GLY A N 1
ATOM 786 C CA . GLY A 1 103 ? 9.352 8.742 6.502 1.00 85.25 103 GLY A CA 1
ATOM 787 C C . GLY A 1 103 ? 9.304 9.655 5.289 1.00 85.25 103 GLY A C 1
ATOM 788 O O . GLY A 1 103 ? 8.372 10.435 5.093 1.00 85.25 103 GLY A O 1
ATOM 789 N N . LYS A 1 104 ? 10.362 9.554 4.487 1.00 85.44 104 LYS A N 1
ATOM 790 C CA . LYS A 1 104 ? 10.477 10.225 3.195 1.00 85.44 104 LYS A CA 1
ATOM 791 C C . LYS A 1 104 ? 9.881 9.329 2.119 1.00 85.44 104 LYS A C 1
ATOM 793 O O . LYS A 1 104 ? 10.297 8.181 1.987 1.00 85.44 104 LYS A O 1
ATOM 798 N N . GLU A 1 105 ? 8.948 9.871 1.354 1.00 82.25 105 GLU A N 1
ATOM 799 C CA . GLU A 1 105 ? 8.434 9.225 0.152 1.00 82.25 105 GLU A CA 1
ATOM 800 C C . GLU A 1 105 ? 9.322 9.615 -1.031 1.00 82.25 105 GLU A C 1
ATOM 802 O O . GLU A 1 105 ? 9.659 10.785 -1.183 1.00 82.25 105 GLU A O 1
ATOM 807 N N . VAL A 1 106 ? 9.738 8.645 -1.844 1.00 82.81 106 VAL A N 1
ATOM 808 C CA . VAL A 1 106 ? 10.557 8.881 -3.039 1.00 82.81 106 VAL A CA 1
ATOM 809 C C . VAL A 1 106 ? 9.834 8.267 -4.228 1.00 82.81 106 VAL A C 1
ATOM 811 O O . VAL A 1 106 ? 9.494 7.086 -4.196 1.00 82.81 106 VAL A O 1
ATOM 814 N N . GLU A 1 107 ? 9.641 9.057 -5.279 1.00 78.88 107 GLU A N 1
ATOM 815 C CA . GLU A 1 107 ? 9.098 8.604 -6.559 1.00 78.88 107 GLU A CA 1
ATOM 816 C C . GLU A 1 107 ? 10.218 8.604 -7.605 1.00 78.88 107 GLU A C 1
ATOM 818 O O . GLU A 1 107 ? 11.032 9.532 -7.669 1.00 78.88 107 GLU A O 1
ATOM 823 N N . ILE A 1 108 ? 10.289 7.532 -8.393 1.00 80.88 108 ILE A N 1
ATOM 824 C CA . ILE A 1 108 ? 11.345 7.326 -9.382 1.00 80.88 108 ILE A CA 1
ATOM 825 C C . ILE A 1 108 ? 10.700 7.030 -10.732 1.00 80.88 108 ILE A C 1
ATOM 827 O O . ILE A 1 108 ? 10.139 5.954 -10.930 1.00 80.88 108 ILE A O 1
ATOM 831 N N . ASP A 1 109 ? 10.860 7.960 -11.671 1.00 79.69 109 ASP A N 1
ATOM 832 C CA . ASP A 1 109 ? 10.536 7.740 -13.078 1.00 79.69 109 ASP A CA 1
ATOM 833 C C . ASP A 1 109 ? 11.774 7.214 -13.817 1.00 79.69 109 ASP A C 1
ATOM 835 O O . ASP A 1 109 ? 12.834 7.851 -13.820 1.00 79.69 109 ASP A O 1
ATOM 839 N N . ALA A 1 110 ? 11.640 6.056 -14.467 1.00 81.25 110 ALA A N 1
ATOM 840 C CA . ALA A 1 110 ? 12.706 5.417 -15.233 1.00 81.25 110 ALA A CA 1
ATOM 841 C C . ALA A 1 110 ? 12.218 4.990 -16.626 1.00 81.25 110 ALA A C 1
ATOM 843 O O . ALA A 1 110 ? 11.077 4.564 -16.797 1.00 81.25 110 ALA A O 1
ATOM 844 N N . VAL A 1 111 ? 13.105 5.074 -17.621 1.00 82.50 111 VAL A N 1
ATOM 845 C CA . VAL A 1 111 ? 12.863 4.594 -18.990 1.00 82.50 111 VAL A CA 1
ATOM 846 C C . VAL A 1 111 ? 13.916 3.541 -19.325 1.00 82.50 111 VAL A C 1
ATOM 848 O O . VAL A 1 111 ? 15.110 3.764 -19.120 1.00 82.50 111 VAL A O 1
ATOM 851 N N . GLY A 1 112 ? 13.472 2.390 -19.826 1.00 83.06 112 GLY A N 1
ATOM 852 C CA . GLY A 1 112 ? 14.340 1.297 -20.262 1.00 83.06 112 GLY A CA 1
ATOM 853 C C . GLY A 1 112 ? 14.129 0.962 -21.735 1.00 83.06 112 GLY A C 1
ATOM 854 O O . GLY A 1 112 ? 13.019 1.095 -22.249 1.00 83.06 112 GLY A O 1
ATOM 855 N N . ASP A 1 113 ? 15.193 0.522 -22.401 1.00 84.00 113 ASP A N 1
ATOM 856 C CA . ASP A 1 113 ? 15.178 0.073 -23.803 1.00 84.00 113 ASP A CA 1
ATOM 857 C C . ASP A 1 113 ? 15.127 -1.461 -23.955 1.00 84.00 113 ASP A C 1
ATOM 859 O O . ASP A 1 113 ? 15.052 -1.973 -25.070 1.00 84.00 113 ASP A O 1
ATOM 863 N N . GLY A 1 114 ? 15.122 -2.189 -22.834 1.00 78.69 114 GLY A N 1
ATOM 864 C CA . GLY A 1 114 ? 15.113 -3.652 -22.774 1.00 78.69 114 GLY A CA 1
ATOM 865 C C . GLY A 1 114 ? 16.469 -4.276 -22.434 1.00 78.69 114 GLY A C 1
ATOM 866 O O . GLY A 1 114 ? 16.495 -5.420 -21.988 1.00 78.69 114 GLY A O 1
ATOM 867 N N . GLU A 1 115 ? 17.571 -3.533 -22.562 1.00 78.50 115 GLU A N 1
ATOM 868 C CA . GLU A 1 115 ? 18.917 -3.983 -22.171 1.00 78.50 115 GLU A CA 1
ATOM 869 C C . GLU A 1 115 ? 19.479 -3.160 -21.011 1.00 78.50 115 GLU A C 1
ATOM 871 O O . GLU A 1 115 ? 20.175 -3.682 -20.141 1.00 78.50 115 GLU A O 1
ATOM 876 N N . SER A 1 116 ? 19.176 -1.864 -20.985 1.00 74.25 116 SER A N 1
ATOM 877 C CA . SER A 1 116 ? 19.630 -0.927 -19.968 1.00 74.25 116 SER A CA 1
ATOM 878 C C . SER A 1 116 ? 18.495 -0.013 -19.518 1.00 74.25 116 SER A C 1
ATOM 880 O O . SER A 1 116 ? 17.555 0.294 -20.251 1.00 74.25 116 SER A O 1
ATOM 882 N N . ILE A 1 117 ? 18.605 0.469 -18.283 1.00 74.31 117 ILE A N 1
ATOM 883 C CA . ILE A 1 117 ? 17.860 1.649 -17.846 1.00 74.31 117 ILE A CA 1
ATOM 884 C C . ILE A 1 117 ? 18.677 2.847 -18.340 1.00 74.31 117 ILE A C 1
ATOM 886 O O . ILE A 1 117 ? 19.873 2.932 -18.055 1.00 74.31 117 ILE A O 1
ATOM 890 N N . GLY A 1 118 ? 18.078 3.703 -19.169 1.00 54.94 118 GLY A N 1
ATOM 891 C CA . GLY A 1 118 ? 18.814 4.656 -19.997 1.00 54.94 118 GLY A CA 1
ATOM 892 C C . GLY A 1 118 ? 19.753 5.559 -19.192 1.00 54.94 118 GLY A C 1
ATOM 893 O O . GLY A 1 118 ? 19.317 6.277 -18.298 1.00 54.94 118 GLY A O 1
ATOM 894 N N . GLN A 1 119 ? 21.037 5.604 -19.569 1.00 44.28 119 GLN A N 1
ATOM 895 C CA . GLN A 1 119 ? 22.010 6.557 -19.005 1.00 44.28 119 GLN A CA 1
ATOM 896 C C . GLN A 1 119 ? 21.741 8.023 -19.409 1.00 44.28 119 GLN A C 1
ATOM 898 O O . GLN A 1 119 ? 22.367 8.932 -18.871 1.00 44.28 119 GLN A O 1
ATOM 903 N N . GLY A 1 120 ? 20.829 8.255 -20.365 1.00 44.59 120 GLY A N 1
ATOM 904 C CA . GLY A 1 120 ? 20.437 9.578 -20.871 1.00 44.59 120 GLY A CA 1
ATOM 905 C C . GLY A 1 120 ? 18.990 9.988 -20.568 1.00 44.59 120 GLY A C 1
ATOM 906 O O . GLY A 1 120 ? 18.627 11.143 -20.785 1.00 44.59 120 GLY A O 1
ATOM 907 N N . SER A 1 121 ? 18.159 9.083 -20.045 1.00 43.53 121 SER A N 1
ATOM 908 C CA . SER A 1 121 ? 16.967 9.493 -19.308 1.00 43.53 121 SER A CA 1
ATOM 909 C C . SER A 1 121 ? 17.470 9.914 -17.943 1.00 43.53 121 SER A C 1
ATOM 911 O O . SER A 1 121 ? 17.938 9.064 -17.191 1.00 43.53 121 SER A O 1
ATOM 913 N N . ASN A 1 122 ? 17.432 11.211 -17.633 1.00 42.22 122 ASN A N 1
ATOM 914 C CA . ASN A 1 122 ? 17.584 11.654 -16.253 1.00 42.22 122 ASN A CA 1
ATOM 915 C C . ASN A 1 122 ? 16.709 10.726 -15.405 1.00 42.22 122 ASN A C 1
ATOM 917 O O . ASN A 1 122 ? 15.495 10.712 -15.607 1.00 42.22 122 ASN A O 1
ATOM 921 N N . LEU A 1 123 ? 17.312 9.916 -14.529 1.00 43.94 123 LEU A N 1
ATOM 922 C CA . LEU A 1 123 ? 16.583 9.305 -13.430 1.00 43.94 123 LEU A CA 1
ATOM 923 C C . LEU A 1 123 ? 16.072 10.502 -12.639 1.00 43.94 123 LEU A C 1
ATOM 925 O O . LEU A 1 123 ? 16.807 11.106 -11.856 1.00 43.94 123 LEU A O 1
ATOM 929 N N . LEU A 1 124 ? 14.867 10.949 -12.976 1.00 44.00 124 LEU A N 1
ATOM 930 C CA . LEU A 1 124 ? 14.250 12.090 -12.339 1.00 44.00 124 LEU A CA 1
ATOM 931 C C . LEU A 1 124 ? 13.747 11.556 -11.012 1.00 44.00 124 LEU A C 1
ATOM 933 O O . LEU A 1 124 ? 12.586 11.191 -10.865 1.00 44.00 124 LEU A O 1
ATOM 937 N N . ILE A 1 125 ? 14.665 11.487 -10.052 1.00 49.69 125 ILE A N 1
ATOM 938 C CA . ILE A 1 125 ? 14.305 11.425 -8.648 1.00 49.69 125 ILE A CA 1
ATOM 939 C C . ILE A 1 125 ? 13.662 12.778 -8.371 1.00 49.69 125 ILE A C 1
ATOM 941 O O . ILE A 1 125 ? 14.348 13.785 -8.179 1.00 49.69 125 ILE A O 1
ATOM 945 N N . ARG A 1 126 ? 12.334 12.826 -8.452 1.00 48.66 126 ARG A N 1
ATOM 946 C CA . ARG A 1 126 ? 11.593 13.988 -7.980 1.00 48.66 126 ARG A CA 1
ATOM 947 C C . ARG A 1 126 ? 11.756 13.991 -6.465 1.00 48.66 126 ARG A C 1
ATOM 949 O O . ARG A 1 126 ? 11.521 12.974 -5.818 1.00 48.66 126 ARG A O 1
ATOM 956 N N . GLU A 1 127 ? 12.287 15.092 -5.934 1.00 38.88 127 GLU A N 1
ATOM 957 C CA . GLU A 1 127 ? 12.652 15.194 -4.523 1.00 38.88 127 GLU A CA 1
ATOM 958 C C . GLU A 1 127 ? 11.516 14.748 -3.599 1.00 38.88 127 GLU A C 1
ATOM 960 O O . GLU A 1 127 ? 10.345 15.083 -3.784 1.00 38.88 127 GLU A O 1
ATOM 965 N N . ALA A 1 128 ? 11.931 14.000 -2.580 1.00 41.41 128 ALA A N 1
ATOM 966 C CA . ALA A 1 128 ? 11.128 13.555 -1.465 1.00 41.41 128 ALA A CA 1
ATOM 967 C C . ALA A 1 128 ? 10.733 14.734 -0.576 1.00 41.41 128 ALA A C 1
ATOM 969 O O . ALA A 1 128 ? 11.468 15.109 0.342 1.00 41.41 128 ALA A O 1
ATOM 970 N N . GLU A 1 129 ? 9.561 15.310 -0.812 1.00 36.81 129 GLU A N 1
ATOM 971 C CA . GLU A 1 129 ? 8.890 16.068 0.237 1.00 36.81 129 GLU A CA 1
ATOM 972 C C . GLU A 1 129 ? 8.340 15.067 1.269 1.00 36.81 129 GLU A C 1
ATOM 974 O O . GLU A 1 129 ? 7.834 14.005 0.910 1.00 36.81 129 GLU A O 1
ATOM 979 N N . THR A 1 130 ? 8.465 15.365 2.566 1.00 36.88 130 THR A N 1
ATOM 980 C CA . THR A 1 130 ? 7.888 14.559 3.656 1.00 36.88 130 THR A CA 1
ATOM 981 C C . THR A 1 130 ? 6.363 14.563 3.542 1.00 36.88 130 THR A C 1
ATOM 983 O O . THR A 1 130 ? 5.688 15.376 4.166 1.00 36.88 130 THR A O 1
ATOM 986 N N . PHE A 1 131 ? 5.810 13.699 2.702 1.00 44.44 131 PHE A N 1
ATOM 987 C CA . PHE A 1 131 ? 4.386 13.632 2.423 1.00 44.44 131 PHE A CA 1
ATOM 988 C C . PHE A 1 131 ? 3.994 12.174 2.314 1.00 44.44 131 PHE A C 1
ATOM 990 O O . PHE A 1 131 ? 3.962 11.619 1.232 1.00 44.44 131 PHE A O 1
ATOM 997 N N . CYS A 1 132 ? 3.669 11.567 3.449 1.00 44.16 132 CYS A N 1
ATOM 998 C CA . CYS A 1 132 ? 2.915 10.328 3.427 1.00 44.16 132 CYS A CA 1
ATOM 999 C C . CYS A 1 132 ? 1.461 10.680 3.054 1.00 44.16 132 CYS A C 1
ATOM 1001 O O . CYS A 1 132 ? 0.835 11.523 3.707 1.00 44.16 132 CYS A O 1
ATOM 1003 N N . LEU A 1 133 ? 0.956 10.114 1.955 1.00 49.97 133 LEU A N 1
ATOM 1004 C CA . LEU A 1 133 ? -0.429 10.213 1.458 1.00 49.97 133 LEU A CA 1
ATOM 1005 C C . LEU A 1 133 ? -1.449 10.229 2.625 1.00 49.97 133 LEU A C 1
ATOM 1007 O O . LEU A 1 133 ? -1.516 9.250 3.369 1.00 49.97 133 LEU A O 1
ATOM 1011 N N . PRO A 1 134 ? -2.189 11.347 2.848 1.00 46.19 134 PRO A N 1
ATOM 1012 C CA . PRO A 1 134 ? -3.273 11.808 1.971 1.00 46.19 134 PRO A CA 1
ATOM 1013 C C . PRO A 1 134 ? -3.303 13.338 1.725 1.00 46.19 134 PRO A C 1
ATOM 1015 O O . PRO A 1 134 ? -4.335 13.904 1.367 1.00 46.19 134 PRO A O 1
ATOM 1018 N N . GLN A 1 135 ? -2.194 14.059 1.905 1.00 39.59 135 GLN A N 1
ATOM 1019 C CA . GLN A 1 135 ? -2.202 15.534 1.830 1.00 39.59 135 GLN A CA 1
ATOM 1020 C C . GLN A 1 135 ? -2.150 16.113 0.394 1.00 39.59 135 GLN A C 1
ATOM 1022 O O . GLN A 1 135 ? -2.359 17.311 0.216 1.00 39.59 135 GLN A O 1
ATOM 1027 N N . LYS A 1 136 ? -1.936 15.296 -0.651 1.00 42.09 136 LYS A N 1
ATOM 1028 C CA . LYS A 1 136 ? -1.825 15.775 -2.050 1.00 42.09 136 LYS A CA 1
ATOM 1029 C C . LYS A 1 136 ? -3.163 16.046 -2.765 1.00 42.09 136 LYS A C 1
ATOM 1031 O O . LYS A 1 136 ? -3.142 16.605 -3.854 1.00 42.09 136 LYS A O 1
ATOM 1036 N N . PHE A 1 137 ? -4.317 15.711 -2.173 1.00 42.41 137 PHE A N 1
ATOM 1037 C CA . PHE A 1 137 ? -5.637 15.851 -2.829 1.00 42.41 137 PHE A CA 1
ATOM 1038 C C . PHE A 1 137 ? -6.520 16.996 -2.308 1.00 42.41 137 PHE A C 1
ATOM 1040 O O . PHE A 1 137 ? -7.683 17.100 -2.689 1.00 42.41 137 PHE A O 1
ATOM 1047 N N . ARG A 1 138 ? -5.981 17.898 -1.477 1.00 31.52 138 ARG A N 1
ATOM 1048 C CA . ARG A 1 138 ? -6.625 19.181 -1.140 1.00 31.52 138 ARG A CA 1
ATOM 1049 C C . ARG A 1 138 ? -6.057 20.326 -1.987 1.00 31.52 138 ARG A C 1
ATOM 1051 O O . ARG A 1 138 ? -5.445 21.231 -1.431 1.00 31.52 138 ARG A O 1
ATOM 1058 N N . ARG A 1 139 ? -6.262 20.305 -3.305 1.00 32.09 139 ARG A N 1
ATOM 1059 C CA . ARG A 1 139 ? -6.331 21.507 -4.159 1.00 32.09 139 ARG A CA 1
ATOM 1060 C C . ARG A 1 139 ? -7.190 21.232 -5.381 1.00 32.09 139 ARG A C 1
ATOM 1062 O O . ARG A 1 139 ? -7.019 20.144 -5.968 1.00 32.09 139 ARG A O 1
#

Secondary structure (DSSP, 8-state):
---PPPPSS-HHHHHHHHSHHHHHHHHHHTT----SEEEESSHHHHHHHHHHH-SSEEEEETT-TTSTT-EEE-SHHHHHHHHHHHHHH-SSSPEEEEE---S---EEE--B-SSSB-SSS--EEE---S--TTGGG--

Radius of gyration: 17.69 Å; chains: 1; bounding box: 43×34×49 Å

InterPro domains:
  IPR005479 Carbamoyl phosphate synthase, ATP-binding domain [PF02786] (19-115)
  IPR005479 Carbamoyl phosphate synthase, ATP-binding domain [PS00866] (55-69)
  IPR011761 ATP-grasp fold [PS50975] (24-115)
  IPR013815 ATP-grasp fold, subdomain 1 [G3DSA:3.30.1490.20] (32-101)

pLDDT: mean 79.11, std 18.68, range [31.52, 97.88]

Sequence (139 aa):
RSGMPLLGSSAETIDLAEDRRRFENFLSELGIPQPPGAGVTSVDEALSVAKLIGYPVLVRPSYVLGGRAMEIVHDASELVRYMNLAIDLDTKHPVLIDKYLEGKEVEIDAVGDGESIGQGSNLLIREAETFCLPQKFRR